Protein AF-A0A4Q3BPC4-F1 (afdb_monomer_lite)

Radius of gyration: 45.58 Å; chains: 1; bounding box: 87×57×110 Å

Structure (mmCIF, N/CA/C/O backbone):
data_AF-A0A4Q3BPC4-F1
#
_entry.id   AF-A0A4Q3BPC4-F1
#
loop_
_atom_site.group_PDB
_atom_site.id
_atom_site.type_symbol
_atom_site.label_atom_id
_atom_site.label_alt_id
_atom_site.label_comp_id
_atom_site.label_asym_id
_atom_site.label_entity_id
_atom_site.label_seq_id
_atom_site.pdbx_PDB_ins_code
_atom_site.Cartn_x
_atom_site.Cartn_y
_atom_site.Cartn_z
_atom_site.occupancy
_atom_site.B_iso_or_equiv
_atom_site.auth_seq_id
_atom_site.auth_comp_id
_atom_site.auth_asym_id
_atom_site.auth_atom_id
_atom_site.pdbx_PDB_model_num
ATOM 1 N N . MET A 1 1 ? -54.548 32.640 5.661 1.00 49.16 1 MET A N 1
ATOM 2 C CA . MET A 1 1 ? -53.709 31.844 6.590 1.00 49.16 1 MET A CA 1
ATOM 3 C C . MET A 1 1 ? -53.248 32.646 7.810 1.00 49.16 1 MET A C 1
ATOM 5 O O . MET A 1 1 ? -53.381 32.131 8.907 1.00 49.16 1 MET A O 1
ATOM 9 N N . ALA A 1 2 ? -52.762 33.892 7.680 1.00 56.22 2 ALA A N 1
ATOM 10 C CA . ALA A 1 2 ? -52.390 34.712 8.850 1.00 56.22 2 ALA A CA 1
ATOM 11 C C . ALA A 1 2 ? -53.592 35.131 9.731 1.00 56.22 2 ALA A C 1
ATOM 13 O O . ALA A 1 2 ? -53.455 35.233 10.949 1.00 56.22 2 ALA A O 1
ATOM 14 N N . ASP A 1 3 ? -54.771 35.313 9.130 1.00 56.91 3 ASP A N 1
ATOM 15 C CA . ASP A 1 3 ? -55.977 35.745 9.854 1.00 56.91 3 ASP A CA 1
ATOM 16 C C . ASP A 1 3 ? -56.641 34.622 10.673 1.00 56.91 3 ASP A C 1
ATOM 18 O O . ASP A 1 3 ? -57.253 34.886 11.705 1.00 56.91 3 ASP A O 1
ATOM 22 N N . GLU A 1 4 ? -56.457 33.355 10.285 1.00 56.75 4 GLU A N 1
ATOM 23 C CA . GLU A 1 4 ? -57.032 32.201 10.997 1.00 56.75 4 GLU A CA 1
ATOM 24 C C . GLU A 1 4 ? -56.310 31.929 12.328 1.00 56.75 4 GLU A C 1
ATOM 26 O O . GLU A 1 4 ? -56.958 31.672 13.344 1.00 56.75 4 GLU A O 1
ATOM 31 N N . ILE A 1 5 ? -54.977 32.086 12.361 1.00 59.38 5 ILE A N 1
ATOM 32 C CA . ILE A 1 5 ? -54.166 31.924 13.582 1.00 59.38 5 ILE A CA 1
ATOM 33 C C . ILE A 1 5 ? -54.453 33.046 14.587 1.00 59.38 5 ILE A C 1
ATOM 35 O O . ILE A 1 5 ? -54.451 32.812 15.794 1.00 59.38 5 ILE A O 1
ATOM 39 N N . ARG A 1 6 ? -54.761 34.258 14.108 1.00 58.50 6 ARG A N 1
ATOM 40 C CA . ARG A 1 6 ? -55.069 35.407 14.969 1.00 58.50 6 ARG A CA 1
ATOM 41 C C . ARG A 1 6 ? -56.361 35.203 15.770 1.00 58.50 6 ARG A C 1
ATOM 43 O O . ARG A 1 6 ? -56.388 35.563 16.942 1.00 58.50 6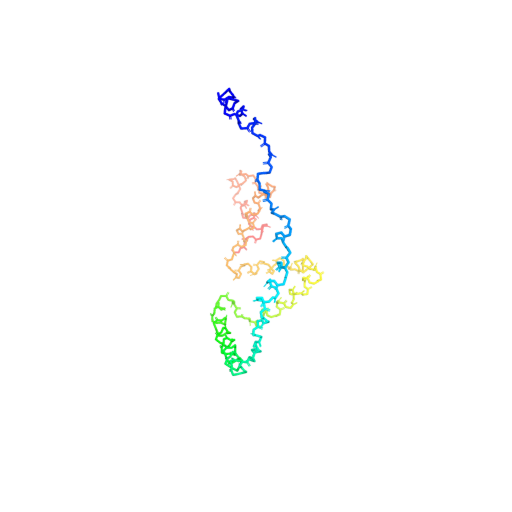 ARG A O 1
ATOM 50 N N . SER A 1 7 ? -57.374 34.553 15.183 1.00 62.69 7 SER A N 1
ATOM 51 C CA . SER A 1 7 ? -58.639 34.251 15.877 1.00 62.69 7 SER A CA 1
ATOM 52 C C . SER A 1 7 ? -58.506 33.138 16.929 1.00 62.69 7 SER A C 1
ATOM 54 O O . SER A 1 7 ? -59.079 33.244 18.011 1.00 62.69 7 SER A O 1
ATOM 56 N N . LEU A 1 8 ? -57.685 32.108 16.667 1.00 60.97 8 LEU A N 1
ATOM 57 C CA . LEU A 1 8 ? -57.376 31.064 17.657 1.00 60.97 8 LEU A CA 1
ATOM 58 C C . LEU A 1 8 ? -56.507 31.616 18.802 1.00 60.97 8 LEU A C 1
ATOM 60 O O . LEU A 1 8 ? -56.578 31.159 19.940 1.00 60.97 8 LEU A O 1
ATOM 64 N N . SER A 1 9 ? -55.674 32.608 18.480 1.00 65.31 9 SER A N 1
ATOM 65 C CA . SER A 1 9 ? -54.717 33.220 19.393 1.00 65.31 9 SER A CA 1
ATOM 66 C C . SER A 1 9 ? -55.348 34.215 20.358 1.00 65.31 9 SER A C 1
ATOM 68 O O . SER A 1 9 ? -54.730 34.465 21.382 1.00 65.31 9 SER A O 1
ATOM 70 N N . GLU A 1 10 ? -56.517 34.797 20.091 1.00 69.88 10 GLU A N 1
ATOM 71 C CA . GLU A 1 10 ? -57.086 35.815 20.988 1.00 69.88 10 GLU A CA 1
ATOM 72 C C . GLU A 1 10 ? -57.587 35.199 22.304 1.00 69.88 10 GLU A C 1
ATOM 74 O O . GLU A 1 10 ? -57.298 35.716 23.380 1.00 69.88 10 GLU A O 1
ATOM 79 N N . THR A 1 11 ? -58.237 34.031 22.245 1.00 68.62 11 THR A N 1
ATOM 80 C CA . THR A 1 11 ? -58.682 33.282 23.436 1.00 68.62 11 THR A CA 1
ATOM 81 C C . THR A 1 11 ? -57.518 32.657 24.204 1.00 68.62 11 THR A C 1
ATOM 83 O O . THR A 1 11 ? -57.487 32.724 25.432 1.00 68.62 11 THR A O 1
ATOM 86 N N . VAL A 1 12 ? -56.520 32.102 23.510 1.00 70.50 12 VAL A N 1
ATOM 87 C CA . VAL A 1 12 ? -55.303 31.554 24.141 1.00 70.50 12 VAL A CA 1
ATOM 88 C C . VAL A 1 12 ? -54.427 32.668 24.727 1.00 70.50 12 VAL A C 1
ATOM 90 O O . VAL A 1 12 ? -53.913 32.527 25.837 1.00 70.50 12 VAL A O 1
ATOM 93 N N . ALA A 1 13 ? -54.296 33.806 24.039 1.00 69.12 13 ALA A N 1
ATOM 94 C CA . ALA A 1 13 ? -53.591 34.975 24.564 1.00 69.12 13 ALA A CA 1
ATOM 95 C C . ALA A 1 13 ? -54.327 35.600 25.758 1.00 69.12 13 ALA A C 1
ATOM 97 O O . ALA A 1 13 ? -53.663 36.058 26.685 1.00 69.12 13 ALA A O 1
ATOM 98 N N . ALA A 1 14 ? -55.667 35.567 25.781 1.00 70.50 14 ALA A N 1
ATOM 99 C CA . ALA A 1 14 ? -56.466 36.041 26.913 1.00 70.50 14 ALA A CA 1
ATOM 100 C C . ALA A 1 14 ? -56.273 35.201 28.191 1.00 70.50 14 ALA A C 1
ATOM 102 O O . ALA A 1 14 ? -56.354 35.747 29.290 1.00 70.50 14 ALA A O 1
ATOM 103 N N . ILE A 1 15 ? -55.988 33.896 28.075 1.00 73.94 15 ILE A N 1
ATOM 104 C CA . ILE A 1 15 ? -55.654 33.032 29.226 1.00 73.94 15 ILE A CA 1
ATOM 105 C C . ILE A 1 15 ? -54.281 33.409 29.817 1.00 73.94 15 ILE A C 1
ATOM 107 O O . ILE A 1 15 ? -54.091 33.353 31.035 1.00 73.94 15 ILE A O 1
ATOM 111 N N . GLY A 1 16 ? -53.343 33.848 28.967 1.00 73.31 16 GLY A N 1
ATOM 112 C CA . GLY A 1 16 ? -51.990 34.257 29.350 1.00 73.31 16 GLY A CA 1
ATOM 113 C C . GLY A 1 16 ? -51.095 33.095 29.807 1.00 73.31 16 GLY A C 1
ATOM 114 O O . GLY A 1 16 ? -51.548 31.982 30.059 1.00 73.31 16 GLY A O 1
ATOM 115 N N . ASN A 1 17 ? -49.787 33.341 29.948 1.00 73.44 17 ASN A N 1
ATOM 116 C CA . ASN A 1 17 ? -48.835 32.346 30.468 1.00 73.44 17 ASN A CA 1
ATOM 117 C C . ASN A 1 17 ? -48.834 32.333 32.007 1.00 73.44 17 ASN A C 1
ATOM 119 O O . ASN A 1 17 ? -47.837 32.656 32.657 1.00 73.44 17 ASN A O 1
ATOM 123 N N . LYS A 1 18 ? -49.995 32.052 32.605 1.00 74.62 18 LYS A N 1
ATOM 124 C CA . LYS A 1 18 ? -50.141 31.979 34.059 1.00 74.62 18 LYS A CA 1
ATOM 125 C C . LYS A 1 18 ? -49.850 30.556 34.517 1.00 74.62 18 LYS A C 1
ATOM 127 O O . LYS A 1 18 ? -50.516 29.618 34.089 1.00 74.62 18 LYS A O 1
ATOM 132 N N . ASN A 1 19 ? -48.879 30.394 35.413 1.00 80.50 19 ASN A N 1
ATOM 133 C CA . ASN A 1 19 ? -48.629 29.101 36.036 1.00 80.50 19 ASN A CA 1
ATOM 134 C C . ASN A 1 19 ? -49.859 28.693 36.871 1.00 80.50 19 ASN A C 1
ATOM 136 O O . ASN A 1 19 ? -50.136 29.295 37.908 1.00 80.50 19 ASN A O 1
ATOM 140 N N . ILE A 1 20 ? -50.619 27.709 36.382 1.00 84.44 20 ILE A N 1
ATOM 141 C CA . ILE A 1 20 ? -51.806 27.155 37.055 1.00 84.44 20 ILE A CA 1
ATOM 142 C C . ILE A 1 20 ? -51.448 26.108 38.115 1.00 84.44 20 ILE A C 1
ATOM 144 O O . ILE A 1 20 ? -52.315 25.677 38.871 1.00 84.44 20 ILE A O 1
ATOM 148 N N . PHE A 1 21 ? -50.183 25.691 38.179 1.00 86.88 21 PHE A N 1
ATOM 149 C CA . PHE A 1 21 ? -49.716 24.736 39.169 1.00 86.88 21 PHE A CA 1
ATOM 150 C C . PHE A 1 21 ? -49.265 25.486 40.417 1.00 86.88 21 PHE A C 1
ATOM 152 O O . PHE A 1 21 ? -48.247 26.177 40.424 1.00 86.88 21 PHE A O 1
ATOM 159 N N . THR A 1 22 ? -50.029 25.331 41.494 1.00 85.94 22 THR A N 1
ATOM 160 C CA . THR A 1 22 ? -49.670 25.834 42.820 1.00 85.94 22 THR A CA 1
ATOM 161 C C . THR A 1 22 ? -49.468 24.656 43.752 1.00 85.94 22 THR A C 1
ATOM 163 O O . THR A 1 22 ? -50.357 23.813 43.880 1.00 85.94 22 THR A O 1
ATOM 166 N N . VAL A 1 23 ? -48.322 24.600 44.421 1.00 89.69 23 VAL A N 1
ATOM 167 C CA . VAL A 1 23 ? -48.090 23.623 45.486 1.00 89.69 23 VAL A CA 1
ATOM 168 C C . VAL A 1 23 ? -48.468 24.231 46.841 1.00 89.69 23 VAL A C 1
ATOM 170 O O . VAL A 1 23 ? -48.239 25.426 47.048 1.00 89.69 23 VAL A O 1
ATOM 173 N N . PRO A 1 24 ? -49.050 23.452 47.769 1.00 89.69 24 PRO A N 1
ATOM 174 C CA . PRO A 1 24 ? -49.269 23.900 49.140 1.00 89.69 24 PRO A CA 1
ATOM 175 C C . PRO A 1 24 ? -47.963 24.302 49.837 1.00 89.69 24 PRO A C 1
ATOM 177 O O . PRO A 1 24 ? -46.882 23.806 49.502 1.00 89.69 24 PRO A O 1
ATOM 180 N N . ALA A 1 25 ? -48.065 25.169 50.846 1.00 89.06 25 ALA A N 1
ATOM 181 C CA . ALA A 1 25 ? -46.936 25.464 51.724 1.00 89.06 25 ALA A CA 1
ATOM 182 C C . ALA A 1 25 ? -46.423 24.160 52.363 1.00 89.06 25 ALA A C 1
ATOM 184 O O . ALA A 1 25 ? -47.218 23.351 52.839 1.00 89.06 25 ALA A O 1
ATOM 185 N N . GLY A 1 26 ? -45.109 23.941 52.318 1.00 90.12 26 GLY A N 1
ATOM 186 C CA . GLY A 1 26 ? -44.477 22.732 52.847 1.00 90.12 26 GLY A CA 1
ATOM 187 C C . GLY A 1 26 ? -44.539 21.492 51.943 1.00 90.12 26 GLY A C 1
ATOM 188 O O . GLY A 1 26 ? -44.088 20.433 52.355 1.00 90.12 26 GLY A O 1
ATOM 189 N N . TYR A 1 27 ? -45.033 21.581 50.698 1.00 89.19 27 TYR A N 1
ATOM 190 C CA . TYR A 1 27 ? -45.139 20.416 49.792 1.00 89.19 27 TYR A CA 1
ATOM 191 C C . TYR A 1 27 ? -43.818 19.648 49.585 1.00 89.19 27 TYR A C 1
ATOM 193 O O . TYR A 1 27 ? -43.820 18.430 49.434 1.00 89.19 27 TYR A O 1
ATOM 201 N N . PHE A 1 28 ? -42.687 20.355 49.582 1.00 90.56 28 PHE A N 1
ATOM 202 C CA . PHE A 1 28 ? -41.358 19.757 49.428 1.00 90.56 28 PHE A CA 1
ATOM 203 C C . PHE A 1 28 ? -40.641 19.507 50.766 1.00 90.56 28 PHE A C 1
ATOM 205 O O . PHE A 1 28 ? -39.491 19.063 50.769 1.00 90.56 28 PHE A O 1
ATOM 212 N N . GLU A 1 29 ? -41.288 19.772 51.906 1.00 90.69 29 GLU A N 1
ATOM 213 C CA . GLU A 1 29 ? -40.718 19.464 53.218 1.00 90.69 29 GLU A CA 1
ATOM 214 C C . GLU A 1 29 ? -40.630 17.944 53.398 1.00 90.69 29 GLU A C 1
ATOM 216 O O . GLU A 1 29 ? -41.590 17.206 53.190 1.00 90.69 29 GLU A O 1
ATOM 221 N N . GLY A 1 30 ? -39.438 17.455 53.739 1.00 85.00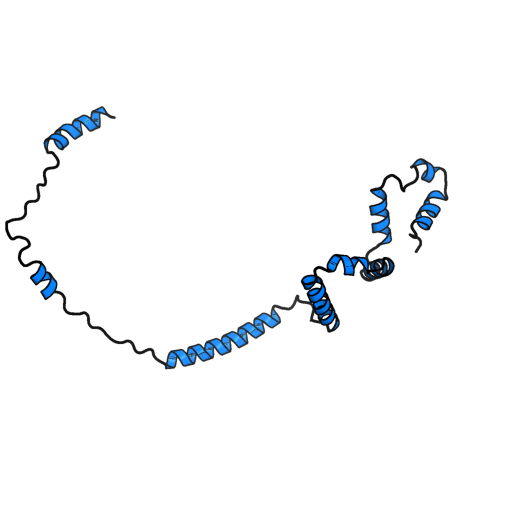 30 GLY A N 1
ATOM 222 C CA . GLY A 1 30 ? -39.182 16.025 53.923 1.00 85.00 30 GLY A CA 1
ATOM 223 C C . GLY A 1 30 ? -38.930 15.232 52.636 1.00 85.00 30 GLY A C 1
ATOM 224 O O . GLY A 1 30 ? -38.665 14.035 52.725 1.00 85.00 30 GLY A O 1
ATOM 225 N N . ILE A 1 31 ? -38.928 15.853 51.445 1.00 87.94 31 ILE A N 1
ATOM 226 C CA . ILE A 1 31 ? -38.641 15.120 50.196 1.00 87.94 31 ILE A CA 1
ATOM 227 C C . ILE A 1 31 ? -37.226 14.525 50.194 1.00 87.94 31 ILE A C 1
ATOM 229 O O . ILE A 1 31 ? -37.027 13.382 49.788 1.00 87.94 31 ILE A O 1
ATOM 233 N N . THR A 1 32 ? -36.252 15.259 50.735 1.00 83.19 32 THR A N 1
ATOM 234 C CA . THR A 1 32 ? -34.871 14.793 50.907 1.00 83.19 32 THR A CA 1
ATOM 235 C C . THR A 1 32 ? -34.803 13.577 51.830 1.00 83.19 32 THR A C 1
ATOM 237 O O . THR A 1 32 ? -34.081 12.625 51.539 1.00 83.19 32 THR A O 1
ATOM 240 N N . ASP A 1 33 ? -35.597 13.560 52.902 1.00 83.62 33 ASP A N 1
ATOM 241 C CA . ASP A 1 33 ? -35.649 12.443 53.851 1.00 83.62 33 ASP A CA 1
ATOM 242 C C . ASP A 1 33 ? -36.302 11.205 53.232 1.00 83.62 33 ASP A C 1
ATOM 244 O O . ASP A 1 33 ? -35.887 10.082 53.509 1.00 83.62 33 ASP A O 1
ATOM 248 N N . ILE A 1 34 ? -37.307 11.391 52.372 1.00 82.88 34 ILE A N 1
ATOM 249 C CA . ILE A 1 34 ? -37.955 10.298 51.637 1.00 82.88 34 ILE A CA 1
ATOM 250 C C . ILE A 1 34 ? -36.966 9.675 50.646 1.00 82.88 34 ILE A C 1
ATOM 252 O O . ILE A 1 34 ? -36.791 8.457 50.636 1.00 82.88 34 ILE A O 1
ATOM 256 N N . ILE A 1 35 ? -36.273 10.507 49.862 1.00 82.44 35 ILE A N 1
ATOM 257 C CA . ILE A 1 35 ? -35.311 10.050 48.852 1.00 82.44 35 ILE A CA 1
ATOM 258 C C . ILE A 1 35 ? -34.132 9.331 49.519 1.00 82.44 35 ILE A C 1
ATOM 260 O O . ILE A 1 35 ? -33.760 8.238 49.100 1.00 82.44 35 ILE A O 1
ATOM 264 N N . THR A 1 36 ? -33.573 9.896 50.591 1.00 79.81 36 THR A N 1
ATOM 265 C CA . THR A 1 36 ? -32.417 9.308 51.290 1.00 79.81 36 THR A CA 1
ATOM 266 C C . THR A 1 36 ? -32.766 8.033 52.059 1.00 79.81 36 THR A C 1
ATOM 268 O O . THR A 1 36 ? -31.951 7.111 52.101 1.00 79.81 36 THR A O 1
ATOM 271 N N . LYS A 1 37 ? -33.985 7.910 52.607 1.00 78.00 37 LYS A N 1
ATOM 272 C CA . LYS A 1 37 ? -34.462 6.658 53.226 1.00 78.00 37 LYS A CA 1
ATOM 273 C C . LYS A 1 37 ? -34.695 5.535 52.213 1.00 78.00 37 LYS A C 1
ATOM 275 O O . LYS A 1 37 ? -34.638 4.369 52.594 1.00 78.00 37 LYS A O 1
ATOM 280 N N . GLN A 1 38 ? -34.949 5.859 50.945 1.00 70.06 38 GLN A N 1
ATOM 281 C CA . GLN A 1 38 ? -35.166 4.870 49.882 1.00 70.06 38 GLN A CA 1
ATOM 282 C C . GLN A 1 38 ? -33.888 4.413 49.170 1.00 70.06 38 GLN A C 1
ATOM 284 O O . GLN A 1 38 ? -33.927 3.425 48.437 1.00 70.06 38 GLN A O 1
ATOM 289 N N . THR A 1 39 ? -32.743 5.054 49.410 1.00 70.75 39 THR A N 1
ATOM 290 C CA . THR A 1 39 ? -31.464 4.648 48.815 1.00 70.75 39 THR A CA 1
ATOM 291 C C . THR A 1 39 ? -30.636 3.825 49.799 1.00 70.75 39 THR A C 1
ATOM 293 O O . THR A 1 39 ? -29.785 4.354 50.512 1.00 70.75 39 THR A O 1
ATOM 296 N N . ALA A 1 40 ? -30.846 2.506 49.823 1.00 73.69 40 ALA A N 1
ATOM 297 C CA . ALA A 1 40 ? -29.844 1.604 50.390 1.00 73.69 40 ALA A CA 1
ATOM 298 C C . ALA A 1 40 ? -28.588 1.621 49.493 1.00 73.69 40 ALA A C 1
ATOM 300 O O . ALA A 1 40 ? -28.732 1.635 48.265 1.00 73.69 40 ALA A O 1
ATOM 301 N N . PRO A 1 41 ? -27.360 1.608 50.049 1.00 73.00 41 PRO A N 1
ATOM 302 C CA . PRO A 1 41 ? -26.160 1.514 49.229 1.00 73.00 41 PRO A CA 1
ATOM 303 C C . PRO A 1 41 ? -26.223 0.230 48.396 1.00 73.00 41 PRO A C 1
ATOM 305 O O . PRO A 1 41 ? -26.431 -0.864 48.929 1.00 73.00 41 PRO A O 1
ATOM 308 N N . ALA A 1 42 ? -26.079 0.369 47.076 1.00 78.38 42 ALA A N 1
ATOM 309 C CA . ALA A 1 42 ? -26.097 -0.765 46.165 1.00 78.38 42 ALA A CA 1
ATOM 310 C C . ALA A 1 42 ? -25.026 -1.785 46.581 1.00 78.38 42 ALA A C 1
ATOM 312 O O . ALA A 1 42 ? -23.906 -1.419 46.940 1.00 78.38 42 ALA A O 1
ATOM 313 N N . LYS A 1 43 ? -25.371 -3.076 46.539 1.00 82.88 43 LYS A N 1
ATOM 314 C CA . LYS A 1 43 ? -24.457 -4.162 46.904 1.00 82.88 43 LYS A CA 1
ATOM 315 C C . LYS A 1 43 ? -23.263 -4.176 45.944 1.00 82.88 43 LYS A C 1
ATOM 317 O O . LYS A 1 43 ? -23.360 -4.700 44.838 1.00 82.88 43 LYS A O 1
ATOM 322 N N . VAL A 1 44 ? -22.132 -3.630 46.381 1.00 85.44 44 VAL A N 1
ATOM 323 C CA . VAL A 1 44 ? -20.869 -3.701 45.641 1.00 85.44 44 VAL A CA 1
ATOM 324 C C . VAL A 1 44 ? -20.287 -5.099 45.822 1.00 85.44 44 VAL A C 1
ATOM 326 O O . VAL A 1 44 ? -19.940 -5.503 46.930 1.00 85.44 44 VAL A O 1
ATOM 329 N N . VAL A 1 45 ? -20.194 -5.854 44.729 1.00 84.06 45 VAL A N 1
ATOM 330 C CA . VAL A 1 45 ? -19.471 -7.129 44.683 1.00 84.06 45 VAL A CA 1
ATOM 331 C C . VAL A 1 45 ? -18.167 -6.937 43.928 1.00 84.06 45 VAL A C 1
ATOM 333 O O . VAL A 1 45 ? -18.156 -6.444 42.802 1.00 84.06 45 VAL A O 1
ATOM 336 N N . SER A 1 46 ? -17.058 -7.338 44.545 1.00 84.56 46 SER A N 1
ATOM 337 C CA . SER A 1 46 ? -15.774 -7.400 43.859 1.00 84.56 46 SER A CA 1
ATOM 338 C C . SER A 1 46 ? -15.784 -8.561 42.864 1.00 84.56 46 SER A C 1
ATOM 340 O O . SER A 1 46 ? -16.101 -9.704 43.198 1.00 84.56 46 SER A O 1
ATOM 342 N N . MET A 1 47 ? -15.437 -8.270 41.614 1.00 80.31 47 MET A N 1
ATOM 343 C CA . MET A 1 47 ? -15.216 -9.297 40.603 1.00 80.31 47 MET A CA 1
ATOM 344 C C . MET A 1 47 ? -13.728 -9.637 40.575 1.00 80.31 47 MET A C 1
ATOM 346 O O . MET A 1 47 ? -12.914 -8.855 40.090 1.00 80.31 47 MET A O 1
ATOM 350 N N . ASN A 1 48 ? -13.360 -10.818 41.074 1.00 81.06 48 ASN A N 1
ATOM 351 C CA . ASN A 1 48 ? -12.011 -11.342 40.879 1.00 81.06 48 ASN A CA 1
ATOM 352 C C . ASN A 1 48 ? -11.925 -12.008 39.494 1.00 81.06 48 ASN A C 1
ATOM 354 O O . ASN A 1 48 ? -12.673 -12.959 39.236 1.00 81.06 48 ASN A O 1
ATOM 358 N N . PRO A 1 49 ? -11.021 -11.572 38.596 1.00 75.19 49 PRO A N 1
ATOM 359 C CA . PRO A 1 49 ? -10.886 -12.193 37.287 1.00 75.19 49 PRO A CA 1
ATOM 360 C C . PRO A 1 49 ? -10.390 -13.636 37.433 1.00 75.19 49 PRO A C 1
ATOM 362 O O . PRO A 1 49 ? -9.440 -13.932 38.166 1.00 75.19 49 PRO A O 1
ATOM 365 N N . ARG A 1 50 ? -11.030 -14.560 36.711 1.00 77.25 50 ARG A N 1
ATOM 366 C CA . ARG A 1 50 ? -10.637 -15.973 36.699 1.00 77.25 50 ARG A CA 1
ATOM 367 C C . ARG A 1 50 ? -9.319 -16.124 35.939 1.00 77.25 50 ARG A C 1
ATOM 369 O O . ARG A 1 50 ? -9.300 -16.150 34.711 1.00 77.25 50 ARG A O 1
ATOM 376 N N . ARG A 1 51 ? -8.211 -16.275 36.675 1.00 77.00 51 ARG A N 1
ATOM 377 C CA . ARG A 1 51 ? -6.850 -16.457 36.124 1.00 77.00 51 ARG A CA 1
ATOM 378 C C . ARG A 1 51 ? -6.723 -17.631 35.138 1.00 77.00 51 ARG A C 1
ATOM 380 O O . ARG A 1 51 ? -5.794 -17.649 34.339 1.00 77.00 51 ARG A O 1
ATOM 387 N N . SER A 1 52 ? -7.642 -18.597 35.165 1.00 70.25 52 SER A N 1
ATOM 388 C CA . SER A 1 52 ? -7.676 -19.721 34.221 1.00 70.25 52 SER A CA 1
ATOM 389 C C . SER A 1 52 ? -8.021 -19.309 32.785 1.00 70.25 52 SER A C 1
ATOM 391 O O . SER A 1 52 ? -7.497 -19.915 31.856 1.00 70.25 52 SER A O 1
ATOM 393 N N . ILE A 1 53 ? -8.820 -18.254 32.585 1.00 76.12 53 ILE A N 1
ATOM 394 C CA . ILE A 1 53 ? -9.191 -17.760 31.246 1.00 76.12 53 ILE A CA 1
ATOM 395 C C . ILE A 1 53 ? -7.969 -17.152 30.542 1.00 76.12 53 ILE A C 1
ATOM 397 O O . ILE A 1 53 ? -7.769 -17.353 29.348 1.00 76.12 53 ILE A O 1
ATOM 401 N N . VAL A 1 54 ? -7.091 -16.489 31.302 1.00 81.81 54 VAL A N 1
ATOM 402 C CA . VAL A 1 54 ? -5.856 -15.882 30.775 1.00 81.81 54 VAL A CA 1
ATOM 403 C C . VAL A 1 54 ? -4.895 -16.942 30.228 1.00 81.81 54 VAL A C 1
ATOM 405 O O . VAL A 1 54 ? -4.233 -16.714 29.222 1.00 81.81 54 VAL A O 1
ATOM 408 N N . ARG A 1 55 ? -4.847 -18.131 30.844 1.00 87.19 55 ARG A N 1
ATOM 409 C CA . ARG A 1 55 ? -3.990 -19.233 30.374 1.00 87.19 55 ARG A CA 1
ATOM 410 C C . ARG A 1 55 ? -4.446 -19.772 29.017 1.00 87.19 55 ARG A C 1
ATOM 412 O O . ARG A 1 55 ? -3.610 -20.048 28.164 1.00 87.19 55 ARG A O 1
ATOM 419 N N . TYR A 1 56 ? -5.758 -19.877 28.808 1.00 89.50 56 TYR A N 1
ATOM 420 C CA . TYR A 1 56 ? -6.320 -20.270 27.515 1.00 89.50 56 TYR A CA 1
ATOM 421 C C . TYR A 1 56 ? -6.101 -19.187 26.452 1.00 89.50 56 TYR A C 1
ATOM 423 O O . TYR A 1 56 ? -5.694 -19.498 25.337 1.00 89.50 56 TYR A O 1
ATOM 431 N N . ALA A 1 57 ? -6.277 -17.913 26.820 1.00 87.69 57 ALA A N 1
ATOM 432 C CA . ALA A 1 57 ? -5.997 -16.790 25.930 1.00 87.69 57 ALA A CA 1
ATOM 433 C C . ALA A 1 57 ? -4.530 -16.780 25.466 1.00 87.69 57 ALA A C 1
ATOM 435 O O . ALA A 1 57 ? -4.271 -16.633 24.27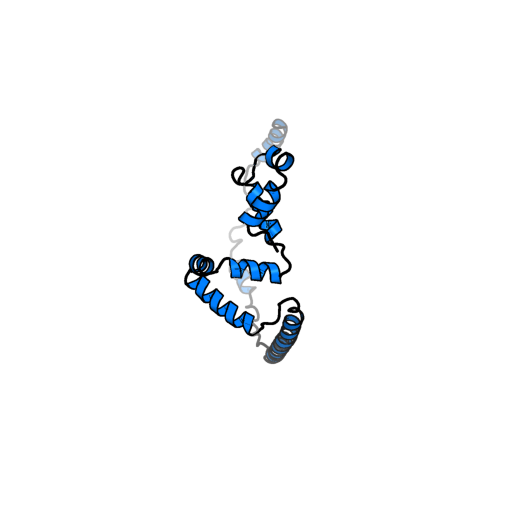6 1.00 87.69 57 ALA A O 1
ATOM 436 N N . ALA A 1 58 ? -3.574 -17.022 26.370 1.00 90.00 58 ALA A N 1
ATOM 437 C CA . ALA A 1 58 ? -2.158 -17.119 26.015 1.00 90.00 58 ALA A CA 1
ATOM 438 C C . ALA A 1 58 ? -1.883 -18.254 25.011 1.00 90.00 58 ALA A C 1
ATOM 440 O O . ALA A 1 58 ? -1.178 -18.042 24.027 1.00 90.00 58 ALA A O 1
ATOM 441 N N . ALA A 1 59 ? -2.480 -19.436 25.207 1.00 90.88 59 ALA A N 1
ATOM 442 C CA . ALA A 1 59 ? -2.342 -20.552 24.269 1.00 90.88 59 ALA A CA 1
ATOM 443 C C . ALA A 1 59 ? -2.951 -20.239 22.889 1.00 90.88 59 ALA A C 1
ATOM 445 O O . ALA A 1 59 ? -2.331 -20.522 21.865 1.00 90.88 59 ALA A O 1
ATOM 446 N N . ALA A 1 60 ? -4.131 -19.612 22.854 1.00 93.94 60 ALA A N 1
ATOM 447 C CA . ALA A 1 60 ? -4.788 -19.204 21.614 1.00 93.94 60 ALA A CA 1
ATOM 448 C C . ALA A 1 60 ? -3.976 -18.154 2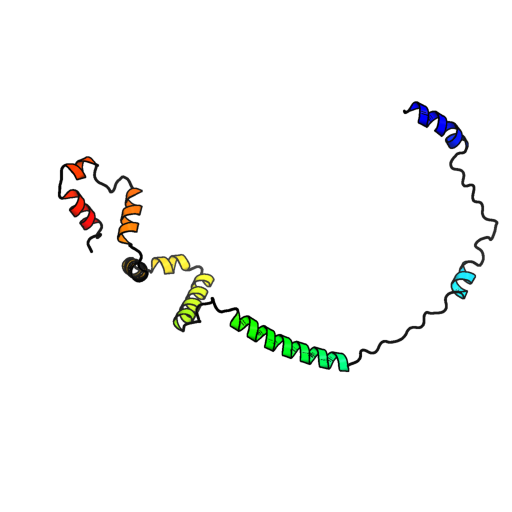0.841 1.00 93.94 60 ALA A C 1
ATOM 450 O O . ALA A 1 60 ? -3.906 -18.225 19.618 1.00 93.94 60 ALA A O 1
ATOM 451 N N . VAL A 1 61 ? -3.316 -17.221 21.536 1.00 95.62 61 VAL A N 1
ATOM 452 C CA . VAL A 1 61 ? -2.417 -16.239 20.909 1.00 95.62 61 VAL A CA 1
ATOM 453 C C . VAL A 1 61 ? -1.211 -16.930 20.280 1.00 95.62 61 VAL A C 1
ATOM 455 O O . VAL A 1 61 ? -0.894 -16.653 19.130 1.00 95.62 61 VAL A O 1
ATOM 458 N N . VAL A 1 62 ? -0.572 -17.867 20.986 1.00 95.69 62 VAL A N 1
ATOM 459 C CA . VAL A 1 62 ? 0.574 -18.616 20.442 1.00 95.69 62 VAL A CA 1
ATOM 460 C C . VAL A 1 62 ? 0.161 -19.432 19.214 1.00 95.69 62 VAL A C 1
ATOM 462 O O . VAL A 1 62 ? 0.817 -19.354 18.178 1.00 95.69 62 VAL A O 1
ATOM 465 N N . ALA A 1 63 ? -0.957 -20.157 19.289 1.00 95.56 63 ALA A N 1
ATOM 466 C CA . ALA A 1 63 ? -1.485 -20.916 18.156 1.00 95.56 63 ALA A CA 1
ATOM 467 C C . ALA A 1 63 ? -1.891 -20.007 16.983 1.00 95.56 63 ALA A C 1
ATOM 469 O O . ALA A 1 63 ? -1.606 -20.326 15.831 1.00 95.56 63 ALA A O 1
ATOM 470 N N . GLY A 1 64 ? -2.503 -18.856 17.274 1.00 95.06 64 GLY A N 1
ATOM 471 C CA . GLY A 1 64 ? -2.869 -17.846 16.288 1.00 95.06 64 GLY A CA 1
ATOM 472 C C . GLY A 1 64 ? -1.651 -17.263 15.580 1.00 95.06 64 GLY A C 1
ATOM 473 O O . GLY A 1 64 ? -1.658 -17.175 14.359 1.00 95.06 64 GLY A O 1
ATOM 474 N N . ILE A 1 65 ? -0.577 -16.946 16.310 1.00 95.88 65 ILE A N 1
ATOM 475 C CA . ILE A 1 65 ? 0.683 -16.479 15.717 1.00 95.88 65 ILE A CA 1
ATOM 476 C C . ILE A 1 65 ? 1.259 -17.555 14.796 1.00 95.88 65 ILE A C 1
ATOM 478 O O . ILE A 1 65 ? 1.595 -17.243 13.659 1.00 95.88 65 ILE A O 1
ATOM 482 N N . ILE A 1 66 ? 1.325 -18.816 15.230 1.00 96.12 66 ILE A N 1
ATOM 483 C CA . ILE A 1 66 ? 1.870 -19.913 14.412 1.00 96.12 66 ILE A CA 1
ATOM 484 C C . ILE A 1 66 ? 1.045 -20.112 13.132 1.00 96.12 66 ILE A C 1
ATOM 486 O O . ILE A 1 66 ? 1.604 -20.143 12.035 1.00 96.12 66 ILE A O 1
ATOM 490 N N . ALA A 1 67 ? -0.281 -20.198 13.254 1.00 93.62 67 ALA A N 1
ATOM 491 C CA . ALA A 1 67 ? -1.175 -20.391 12.116 1.00 93.62 67 ALA A CA 1
ATOM 492 C C . ALA A 1 67 ? -1.137 -19.201 11.142 1.00 93.62 67 ALA A C 1
ATOM 494 O O . ALA A 1 67 ? -1.026 -19.396 9.932 1.00 93.62 67 ALA A O 1
ATOM 495 N N . MET A 1 68 ? -1.163 -17.969 11.660 1.00 89.56 68 MET A N 1
ATOM 496 C CA . MET A 1 68 ? -1.101 -16.755 10.842 1.00 89.56 68 MET A CA 1
ATOM 497 C C . MET A 1 68 ? 0.256 -16.616 10.141 1.00 89.56 68 MET A C 1
ATOM 499 O O . MET A 1 68 ? 0.303 -16.224 8.978 1.00 89.56 68 MET A O 1
ATOM 503 N N . SER A 1 69 ? 1.354 -16.988 10.812 1.00 88.88 69 SER A N 1
ATOM 504 C CA . SER A 1 69 ? 2.706 -16.978 10.233 1.00 88.88 69 SER A CA 1
ATOM 505 C C . SER A 1 69 ? 2.812 -17.936 9.049 1.00 88.88 69 SER A C 1
ATOM 507 O O . SER A 1 69 ? 3.336 -17.558 8.005 1.00 88.88 69 SER A O 1
ATOM 509 N N . ALA A 1 70 ? 2.274 -19.152 9.182 1.00 89.00 70 ALA A N 1
ATOM 510 C CA . ALA A 1 70 ? 2.251 -20.122 8.091 1.00 89.00 70 ALA A CA 1
ATOM 511 C C . ALA A 1 70 ? 1.453 -19.587 6.890 1.00 89.00 70 ALA A C 1
ATOM 513 O O . ALA A 1 70 ? 1.961 -19.579 5.772 1.00 89.00 70 ALA A O 1
ATOM 514 N N . ILE A 1 71 ? 0.245 -19.061 7.122 1.00 86.25 71 ILE A N 1
ATOM 515 C CA . ILE A 1 71 ? -0.605 -18.494 6.062 1.00 86.25 71 ILE A CA 1
ATOM 516 C C . ILE A 1 71 ? 0.081 -17.305 5.368 1.00 86.25 71 ILE A C 1
ATOM 518 O O . ILE A 1 71 ? 0.044 -17.207 4.145 1.00 86.25 71 ILE A O 1
ATOM 522 N N . PHE A 1 72 ? 0.752 -16.425 6.117 1.00 86.38 72 PHE A N 1
ATOM 523 C CA . PHE A 1 72 ? 1.480 -15.283 5.554 1.00 86.38 72 PHE A CA 1
ATOM 524 C C . PHE A 1 72 ? 2.673 -15.704 4.679 1.00 86.38 72 PHE A C 1
ATOM 526 O O . PHE A 1 72 ? 2.952 -15.048 3.678 1.00 86.38 72 PHE A O 1
ATOM 533 N N . ILE A 1 73 ? 3.354 -16.804 5.022 1.00 83.12 73 ILE A N 1
ATOM 534 C CA . ILE A 1 73 ? 4.451 -17.368 4.218 1.00 83.12 73 ILE A CA 1
ATOM 535 C C . ILE A 1 73 ? 3.914 -17.980 2.918 1.00 83.12 73 ILE A C 1
ATOM 537 O O . ILE A 1 73 ? 4.467 -17.714 1.856 1.00 83.12 73 ILE A O 1
ATOM 541 N N . PHE A 1 74 ? 2.816 -18.739 2.968 1.00 79.56 74 PHE A N 1
ATOM 542 C CA . PHE A 1 74 ? 2.229 -19.347 1.767 1.00 79.56 74 PHE A CA 1
ATOM 543 C C . PHE A 1 74 ? 1.558 -18.322 0.834 1.00 79.56 74 PHE A C 1
ATOM 545 O O . PHE A 1 74 ? 1.612 -18.474 -0.386 1.00 79.56 74 PHE A O 1
ATOM 552 N N . ASN A 1 75 ? 1.003 -17.234 1.379 1.00 70.19 75 ASN A N 1
ATOM 553 C CA . ASN A 1 75 ? 0.437 -16.133 0.589 1.00 70.19 75 ASN A CA 1
ATOM 554 C C . ASN A 1 75 ? 1.502 -15.187 -0.006 1.00 70.19 75 ASN A C 1
ATOM 556 O O . ASN A 1 75 ? 1.161 -14.299 -0.782 1.00 70.19 75 ASN A O 1
ATOM 560 N N . LYS A 1 76 ? 2.790 -15.373 0.314 1.00 63.56 76 LYS A N 1
ATOM 561 C CA . LYS A 1 76 ? 3.932 -14.651 -0.277 1.00 63.56 76 LYS A CA 1
ATOM 562 C C . LYS A 1 76 ? 4.488 -15.351 -1.533 1.00 63.56 76 LYS A C 1
ATOM 564 O O . LYS A 1 76 ? 5.695 -15.375 -1.739 1.00 63.56 76 LYS A O 1
ATOM 569 N N . THR A 1 77 ? 3.629 -15.925 -2.376 1.00 56.84 77 THR A N 1
ATOM 570 C CA . THR A 1 77 ? 4.076 -16.686 -3.565 1.00 56.84 77 THR A CA 1
ATOM 571 C C . THR A 1 77 ? 4.345 -15.819 -4.812 1.00 56.84 77 THR A C 1
ATOM 573 O O . THR A 1 77 ? 4.968 -16.307 -5.743 1.00 56.84 77 THR A O 1
ATOM 576 N N . ASP A 1 78 ? 4.054 -14.511 -4.792 1.00 58.41 78 ASP A N 1
ATOM 577 C CA . ASP A 1 78 ? 4.453 -13.574 -5.870 1.00 58.41 78 ASP A CA 1
ATOM 578 C C . ASP A 1 78 ? 5.544 -12.576 -5.440 1.00 58.41 78 ASP A C 1
ATOM 580 O O . ASP A 1 78 ? 5.655 -11.471 -5.969 1.00 58.41 78 ASP A O 1
ATOM 584 N N . GLN A 1 79 ? 6.356 -12.932 -4.443 1.00 60.22 79 GLN A N 1
ATOM 585 C CA . GLN A 1 79 ? 7.611 -12.228 -4.183 1.00 60.22 79 GLN A CA 1
ATOM 586 C C . GLN A 1 79 ? 8.742 -13.098 -4.730 1.00 60.22 79 GLN A C 1
ATOM 588 O O . GLN A 1 79 ? 8.886 -14.232 -4.260 1.00 60.22 79 GLN A O 1
ATOM 593 N N . PRO A 1 80 ? 9.529 -12.623 -5.717 1.00 55.72 80 PRO A N 1
ATOM 594 C CA . PRO A 1 80 ? 10.677 -13.377 -6.190 1.00 55.72 80 PRO A CA 1
ATOM 595 C C . PRO A 1 80 ? 11.555 -13.687 -4.979 1.00 55.72 80 PRO A C 1
ATOM 597 O O . PRO A 1 80 ? 11.862 -12.800 -4.179 1.00 55.72 80 PRO A O 1
ATOM 600 N N . ALA A 1 81 ? 11.889 -14.967 -4.802 1.00 55.38 81 ALA A N 1
ATOM 601 C CA . ALA A 1 81 ? 12.749 -15.407 -3.718 1.00 55.38 81 ALA A CA 1
ATOM 602 C C . ALA A 1 81 ? 13.993 -14.508 -3.660 1.00 55.38 81 ALA A C 1
ATOM 604 O O . ALA A 1 81 ? 14.573 -14.164 -4.692 1.00 55.38 81 ALA A O 1
ATOM 605 N N . LEU A 1 82 ? 14.363 -14.101 -2.447 1.00 52.06 82 LEU A N 1
ATOM 606 C CA . LEU A 1 82 ? 15.527 -13.271 -2.162 1.00 52.06 82 LEU A CA 1
ATOM 607 C C . LEU A 1 82 ? 16.789 -14.041 -2.599 1.00 52.06 82 LEU A C 1
ATOM 609 O O . LEU A 1 82 ? 17.361 -14.805 -1.823 1.00 52.06 82 LEU A O 1
ATOM 613 N N . SER A 1 83 ? 17.178 -13.915 -3.868 1.00 60.00 83 SER A N 1
ATOM 614 C CA . SER A 1 83 ? 18.462 -14.406 -4.355 1.00 60.00 83 SER A CA 1
ATOM 615 C C . SER A 1 83 ? 19.569 -13.611 -3.663 1.00 60.00 83 SER A C 1
ATOM 617 O O . SER A 1 83 ? 19.380 -12.457 -3.278 1.00 60.00 83 SER A O 1
ATOM 619 N N . THR A 1 84 ? 20.741 -14.213 -3.477 1.00 57.34 84 THR A N 1
ATOM 620 C CA . THR A 1 84 ? 21.902 -13.522 -2.892 1.00 57.34 84 THR A CA 1
ATOM 621 C C . THR A 1 84 ? 22.260 -12.242 -3.666 1.00 57.34 84 THR A C 1
ATOM 623 O O . THR A 1 84 ? 22.689 -11.267 -3.057 1.00 57.34 84 THR A O 1
ATOM 626 N N . GLU A 1 85 ? 21.988 -12.202 -4.975 1.00 58.69 85 GLU A N 1
ATOM 627 C CA . GLU A 1 85 ? 22.105 -11.000 -5.815 1.00 58.69 85 GLU A CA 1
ATOM 628 C C . GLU A 1 85 ? 21.115 -9.895 -5.416 1.00 58.69 85 GLU A C 1
ATOM 630 O O . GLU A 1 85 ? 21.495 -8.729 -5.321 1.00 58.69 85 GLU A O 1
ATOM 635 N N . ASN A 1 86 ? 19.869 -10.256 -5.088 1.00 62.50 86 ASN A N 1
ATOM 636 C CA . ASN A 1 86 ? 18.857 -9.299 -4.645 1.00 62.50 86 ASN A CA 1
ATOM 637 C C . ASN A 1 86 ? 19.216 -8.668 -3.288 1.00 62.50 86 ASN A C 1
ATOM 639 O O . ASN A 1 86 ? 18.850 -7.525 -3.045 1.00 62.50 86 ASN A O 1
ATOM 643 N N . ILE A 1 87 ? 19.961 -9.359 -2.414 1.00 65.38 87 ILE A N 1
ATOM 644 C CA . ILE A 1 87 ? 20.419 -8.799 -1.126 1.00 65.38 87 ILE A CA 1
ATOM 645 C C . ILE A 1 87 ? 21.463 -7.699 -1.345 1.00 65.38 87 ILE A C 1
ATOM 647 O O . ILE A 1 87 ? 21.347 -6.624 -0.759 1.00 65.38 87 ILE A O 1
ATOM 651 N N . ALA A 1 88 ? 22.448 -7.950 -2.212 1.00 71.31 88 ALA A N 1
ATOM 652 C CA . ALA A 1 88 ? 23.481 -6.968 -2.536 1.00 71.31 88 ALA A CA 1
ATOM 653 C C . ALA A 1 88 ? 22.884 -5.733 -3.231 1.00 71.31 88 ALA A C 1
ATOM 655 O O . ALA A 1 88 ? 23.220 -4.603 -2.879 1.00 71.31 8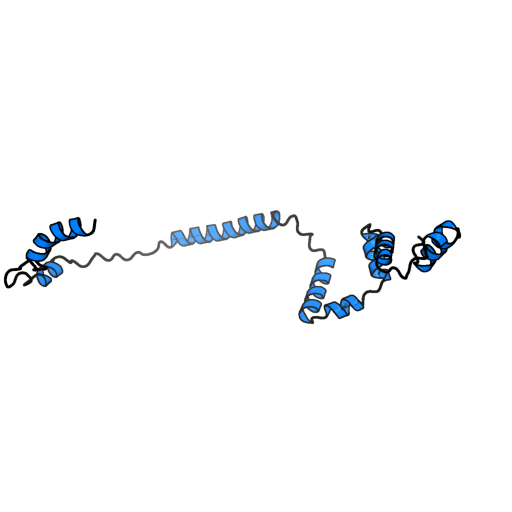8 ALA A O 1
ATOM 656 N N . ALA A 1 89 ? 21.930 -5.944 -4.146 1.00 74.69 89 ALA A N 1
ATOM 657 C CA . ALA A 1 89 ? 21.209 -4.863 -4.812 1.00 74.69 89 ALA A CA 1
ATOM 658 C C . ALA A 1 89 ? 20.397 -3.995 -3.826 1.00 74.69 89 ALA A C 1
ATOM 660 O O . ALA A 1 89 ? 20.365 -2.769 -3.960 1.00 74.69 89 ALA A O 1
ATOM 661 N N . ILE A 1 90 ? 19.781 -4.606 -2.805 1.00 79.69 90 ILE A N 1
ATOM 662 C CA . ILE A 1 90 ? 19.034 -3.894 -1.753 1.00 79.69 90 ILE A CA 1
ATOM 663 C C . ILE A 1 90 ? 19.968 -3.037 -0.887 1.00 79.69 90 ILE A C 1
ATOM 665 O O . ILE A 1 90 ? 19.636 -1.891 -0.587 1.00 79.69 90 ILE A O 1
ATOM 669 N N . GLU A 1 91 ? 21.148 -3.543 -0.524 1.00 77.38 91 GLU A N 1
ATOM 670 C CA . GLU A 1 91 ? 22.132 -2.777 0.252 1.00 77.38 91 GLU A CA 1
ATOM 671 C C . GLU A 1 91 ? 22.660 -1.565 -0.533 1.00 77.38 91 GLU A C 1
ATOM 673 O O . GLU A 1 91 ? 22.728 -0.453 0.003 1.00 77.38 91 GLU A O 1
ATOM 678 N N . SER A 1 92 ? 22.967 -1.738 -1.824 1.00 77.62 92 SER A N 1
ATOM 679 C CA . SER A 1 92 ? 23.326 -0.611 -2.692 1.00 77.62 92 SER A CA 1
ATOM 680 C C . SER A 1 92 ? 22.181 0.394 -2.829 1.00 77.62 92 SER A C 1
ATOM 682 O O . SER A 1 92 ? 22.409 1.598 -2.710 1.00 77.62 92 SER A O 1
ATOM 684 N N . ALA A 1 93 ? 20.939 -0.077 -2.987 1.00 81.81 93 ALA A N 1
ATOM 685 C CA . ALA A 1 93 ? 19.772 0.790 -3.120 1.00 81.81 93 ALA A CA 1
ATOM 686 C C . ALA A 1 93 ? 19.539 1.639 -1.860 1.00 81.81 93 ALA A C 1
ATOM 688 O O . ALA A 1 93 ? 19.272 2.837 -1.961 1.00 81.81 93 ALA A O 1
ATOM 689 N N . GLU A 1 94 ? 19.703 1.066 -0.664 1.00 85.81 94 GLU A N 1
ATOM 690 C CA . GLU A 1 94 ? 19.595 1.823 0.585 1.00 85.81 94 GLU A CA 1
ATOM 691 C C . GLU A 1 94 ? 20.627 2.951 0.686 1.00 85.81 94 GLU A C 1
ATOM 693 O O . GLU A 1 94 ? 20.300 4.048 1.147 1.00 85.81 94 GLU A O 1
ATOM 698 N N . ASN A 1 95 ? 21.870 2.702 0.271 1.00 85.56 95 ASN A N 1
ATOM 699 C CA . ASN A 1 95 ? 22.925 3.713 0.305 1.00 85.56 95 ASN A CA 1
ATOM 700 C C . ASN A 1 95 ? 22.657 4.848 -0.692 1.00 85.56 95 ASN A C 1
ATOM 702 O O . ASN A 1 95 ? 22.828 6.017 -0.338 1.00 85.56 95 ASN A O 1
ATOM 706 N N . ILE A 1 96 ? 22.154 4.528 -1.886 1.00 88.56 96 ILE A N 1
ATOM 707 C CA . ILE A 1 96 ? 21.772 5.514 -2.908 1.00 88.56 96 ILE A CA 1
ATOM 708 C C . ILE A 1 96 ? 20.646 6.423 -2.403 1.00 88.56 96 ILE A C 1
ATOM 710 O O . ILE A 1 96 ? 20.725 7.646 -2.532 1.00 88.56 96 ILE A O 1
ATOM 714 N N . ILE A 1 97 ? 19.628 5.842 -1.759 1.00 88.62 97 ILE A N 1
ATOM 715 C CA . ILE A 1 97 ? 18.500 6.589 -1.185 1.00 88.62 97 ILE A CA 1
ATOM 716 C C . ILE A 1 97 ? 18.971 7.493 -0.039 1.00 88.62 97 ILE A C 1
ATOM 718 O O . ILE A 1 97 ? 18.613 8.667 0.012 1.00 88.62 97 ILE A O 1
ATOM 722 N N . LYS A 1 98 ? 19.801 6.977 0.877 1.00 90.19 98 LYS A N 1
ATOM 723 C CA . LYS A 1 98 ? 20.301 7.751 2.029 1.00 90.19 98 LYS A CA 1
ATOM 724 C C . LYS A 1 98 ? 21.184 8.922 1.605 1.00 90.19 98 LYS A C 1
ATOM 726 O O . LYS A 1 98 ? 21.178 9.961 2.261 1.00 90.19 98 LYS A O 1
ATOM 731 N N . THR A 1 99 ? 21.951 8.752 0.533 1.00 88.94 99 THR A N 1
ATOM 732 C CA . THR A 1 99 ? 22.909 9.759 0.057 1.00 88.94 99 THR A CA 1
ATOM 733 C C . THR A 1 99 ? 22.357 10.651 -1.054 1.00 88.94 99 THR A C 1
ATOM 735 O O . THR A 1 99 ? 23.049 11.579 -1.465 1.00 88.94 99 THR A O 1
ATOM 738 N N . ASN A 1 100 ? 21.115 10.421 -1.509 1.00 89.25 100 ASN A N 1
ATOM 739 C CA . ASN A 1 100 ? 20.519 11.068 -2.685 1.00 89.25 100 ASN A CA 1
ATOM 740 C C . ASN A 1 100 ? 21.457 11.037 -3.908 1.00 89.25 100 ASN A C 1
ATOM 742 O O . ASN A 1 100 ? 21.536 11.997 -4.669 1.00 89.25 100 ASN A O 1
ATOM 746 N N . SER A 1 101 ? 22.202 9.943 -4.085 1.00 90.31 101 SER A N 1
ATOM 747 C CA . SER A 1 101 ? 23.236 9.820 -5.120 1.00 90.31 101 SER A CA 1
ATOM 748 C C . SER A 1 101 ? 22.744 9.136 -6.394 1.00 90.31 101 SER A C 1
ATOM 750 O O . SER A 1 101 ? 23.565 8.672 -7.183 1.00 90.31 101 SER A O 1
ATOM 752 N N . PHE A 1 102 ? 21.427 9.040 -6.593 1.00 91.44 102 PHE A N 1
ATOM 753 C CA . PHE A 1 102 ? 20.840 8.308 -7.717 1.00 91.44 102 PHE A CA 1
ATOM 754 C C . PHE A 1 102 ? 21.354 8.823 -9.061 1.00 91.44 102 PHE A C 1
ATOM 756 O O . PHE A 1 102 ? 21.863 8.041 -9.857 1.00 91.44 102 PHE A O 1
ATOM 763 N N . ASP A 1 103 ? 21.324 10.141 -9.262 1.00 90.50 103 ASP A N 1
ATOM 764 C CA . ASP A 1 103 ? 21.767 10.763 -10.513 1.00 90.50 103 ASP A CA 1
ATOM 765 C C . ASP A 1 103 ? 23.248 10.479 -10.803 1.00 90.50 103 ASP A C 1
ATOM 767 O O . ASP A 1 103 ? 23.645 10.297 -11.951 1.00 90.50 103 ASP A O 1
ATOM 771 N N . LYS A 1 104 ? 24.072 10.391 -9.750 1.00 88.19 104 LYS A N 1
ATOM 772 C CA . LYS A 1 104 ? 25.503 10.092 -9.859 1.00 88.19 104 LYS A CA 1
ATOM 773 C C . LYS A 1 104 ? 25.758 8.635 -10.248 1.00 88.19 104 LYS A C 1
ATOM 775 O O . LYS A 1 104 ? 26.635 8.384 -11.066 1.00 88.19 104 LYS A O 1
ATOM 780 N N . GLU A 1 105 ? 25.031 7.696 -9.646 1.00 86.94 105 GLU A N 1
ATOM 781 C CA . GLU A 1 105 ? 25.148 6.271 -9.980 1.00 86.94 105 GLU A CA 1
ATOM 782 C C . GLU A 1 105 ? 24.612 5.992 -11.388 1.00 86.94 105 GLU A C 1
ATOM 784 O O . GLU A 1 105 ? 25.267 5.307 -12.167 1.00 86.94 105 GLU A O 1
ATOM 789 N N . MET A 1 106 ? 23.481 6.602 -11.759 1.00 87.81 106 MET A N 1
ATOM 790 C CA . MET A 1 106 ? 22.915 6.506 -13.109 1.00 87.81 106 MET A CA 1
ATOM 791 C C . MET A 1 106 ? 23.896 7.024 -14.167 1.00 87.81 106 MET A C 1
ATOM 793 O O . MET A 1 106 ? 24.116 6.363 -15.173 1.00 87.81 106 MET A O 1
ATOM 797 N N . ALA A 1 107 ? 24.542 8.166 -13.917 1.00 87.19 107 ALA A N 1
ATOM 798 C CA . ALA A 1 107 ? 25.542 8.725 -14.826 1.00 87.19 107 ALA A CA 1
ATOM 799 C C . ALA A 1 107 ? 26.837 7.897 -14.917 1.00 87.19 107 ALA A C 1
ATOM 801 O O . ALA A 1 107 ? 27.670 8.166 -15.779 1.00 87.19 107 ALA A O 1
ATOM 802 N N . SER A 1 108 ? 27.042 6.932 -14.014 1.00 88.19 108 SER A N 1
ATOM 803 C CA . SER A 1 108 ? 28.204 6.039 -14.049 1.00 88.19 108 SER A CA 1
ATOM 804 C C . SER A 1 108 ? 27.985 4.806 -14.930 1.00 88.19 108 SER A C 1
ATOM 806 O O . SER A 1 108 ? 28.951 4.115 -15.255 1.00 88.19 108 SER A O 1
ATOM 808 N N . LEU A 1 109 ? 26.735 4.540 -15.326 1.00 87.62 109 LEU A N 1
ATOM 809 C CA . LEU A 1 109 ? 26.399 3.474 -16.261 1.00 87.62 109 LEU A CA 1
ATOM 810 C C . LEU A 1 109 ? 26.875 3.848 -17.667 1.00 87.62 109 LEU A C 1
ATOM 812 O O . LEU A 1 109 ? 26.630 4.952 -18.146 1.00 87.62 109 LEU A O 1
ATOM 816 N N . ASN A 1 110 ? 27.559 2.913 -18.321 1.00 89.12 110 ASN A N 1
ATOM 817 C CA . ASN A 1 110 ? 27.984 3.049 -19.707 1.00 89.12 110 ASN A CA 1
ATOM 818 C C . ASN A 1 110 ? 26.843 2.653 -20.658 1.00 89.12 110 ASN A C 1
ATOM 820 O O . ASN A 1 110 ? 26.136 1.676 -20.402 1.00 89.12 110 ASN A O 1
ATOM 824 N N . ASP A 1 111 ? 26.719 3.344 -21.791 1.00 85.75 111 ASP A N 1
ATOM 825 C CA . ASP A 1 111 ? 25.680 3.096 -22.798 1.00 85.75 111 ASP A CA 1
ATOM 826 C C . ASP A 1 111 ? 25.684 1.635 -23.278 1.00 85.75 111 ASP A C 1
ATOM 828 O O . ASP A 1 111 ? 24.630 1.015 -23.401 1.00 85.75 111 ASP A O 1
ATOM 832 N N . ALA A 1 112 ? 26.867 1.032 -23.449 1.00 87.38 112 ALA A N 1
ATOM 833 C CA . ALA A 1 112 ? 26.981 -0.367 -23.868 1.00 87.38 112 ALA A CA 1
ATOM 834 C C . ALA A 1 112 ? 26.395 -1.355 -22.841 1.00 87.38 112 ALA A C 1
ATOM 836 O O . ALA A 1 112 ? 25.817 -2.372 -23.222 1.00 87.38 112 ALA A O 1
ATOM 837 N N . ASP A 1 113 ? 26.507 -1.065 -21.542 1.00 88.19 113 ASP A N 1
ATOM 838 C CA . ASP A 1 113 ? 25.946 -1.926 -20.494 1.00 88.19 113 ASP A CA 1
ATOM 839 C C . ASP A 1 113 ? 24.414 -1.838 -20.473 1.00 88.19 113 ASP A C 1
ATOM 841 O O . ASP A 1 113 ? 23.731 -2.839 -20.239 1.00 88.19 113 ASP A O 1
ATOM 845 N N . ILE A 1 114 ? 23.873 -0.655 -20.780 1.00 87.25 114 ILE A N 1
ATOM 846 C CA . ILE A 1 114 ? 22.434 -0.425 -20.923 1.00 87.25 114 ILE A CA 1
ATOM 847 C C . ILE A 1 114 ? 21.900 -1.196 -22.136 1.00 87.25 114 ILE A C 1
ATOM 849 O O . ILE A 1 114 ? 2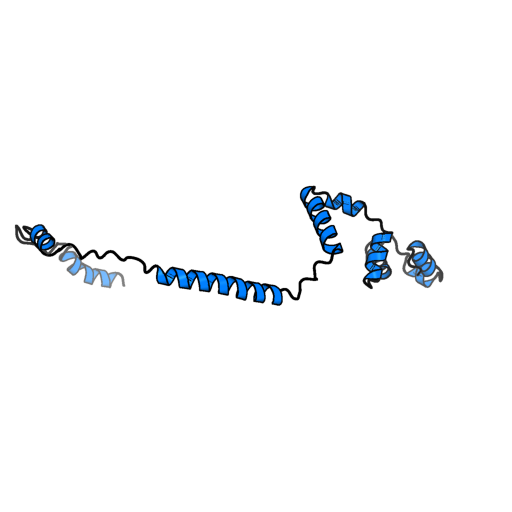0.920 -1.930 -21.998 1.00 87.25 114 ILE A O 1
ATOM 853 N N . VAL A 1 115 ? 22.567 -1.100 -23.292 1.00 88.00 115 VAL A N 1
ATOM 854 C CA . VAL A 1 115 ? 22.197 -1.841 -24.512 1.00 88.00 115 VAL A CA 1
ATOM 855 C C . VAL A 1 115 ? 22.193 -3.348 -24.248 1.00 88.00 115 VAL A C 1
ATOM 857 O O . VAL A 1 115 ? 21.166 -4.002 -24.438 1.00 88.00 115 VAL A O 1
ATOM 860 N N . ASN A 1 116 ? 23.286 -3.884 -23.694 1.00 90.75 116 ASN A N 1
ATOM 861 C CA . ASN A 1 116 ? 23.416 -5.308 -23.375 1.00 90.75 116 ASN A CA 1
ATOM 862 C C . ASN A 1 116 ? 22.305 -5.803 -22.435 1.00 90.75 116 ASN A C 1
ATOM 864 O O . ASN A 1 116 ? 21.770 -6.903 -22.602 1.00 90.75 116 ASN A O 1
ATOM 868 N N . PHE A 1 117 ? 21.943 -5.004 -21.428 1.00 89.88 117 PHE A N 1
ATOM 869 C CA . PHE A 1 117 ? 20.868 -5.354 -20.509 1.00 89.88 117 PHE A CA 1
ATOM 870 C C . PHE A 1 117 ? 19.513 -5.442 -21.222 1.00 89.88 117 PHE A C 1
ATOM 872 O O . PHE A 1 117 ? 18.807 -6.438 -21.047 1.00 89.88 117 PHE A O 1
ATOM 879 N N . LEU A 1 118 ? 19.156 -4.443 -22.033 1.00 89.50 118 LEU A N 1
ATOM 880 C CA . LEU A 1 118 ? 17.873 -4.393 -22.744 1.00 89.50 118 LEU A CA 1
ATOM 881 C C . LEU A 1 118 ? 17.748 -5.544 -23.758 1.00 89.50 118 LEU A C 1
ATOM 883 O O . LEU A 1 118 ? 16.730 -6.243 -23.779 1.00 89.50 118 LEU A O 1
ATOM 887 N N . GLU A 1 119 ? 18.812 -5.826 -24.512 1.00 89.31 119 GLU A N 1
ATOM 888 C CA . GLU A 1 119 ? 18.863 -6.958 -25.446 1.00 89.31 119 GLU A CA 1
ATOM 889 C C . GLU A 1 119 ? 18.728 -8.304 -24.723 1.00 89.31 119 GLU A C 1
ATOM 891 O O . GLU A 1 119 ? 17.970 -9.175 -25.155 1.00 89.31 119 GLU A O 1
ATOM 896 N N . SER A 1 120 ? 19.374 -8.467 -23.559 1.00 90.62 120 SER A N 1
ATOM 897 C CA . SER A 1 120 ? 19.253 -9.690 -22.747 1.00 90.62 120 SER A CA 1
ATOM 898 C C . SER A 1 120 ? 17.821 -9.958 -22.260 1.00 90.62 120 SER A C 1
ATOM 900 O O . SER A 1 120 ? 17.468 -11.096 -21.937 1.00 90.62 120 SER A O 1
ATOM 902 N N . LYS A 1 121 ? 16.981 -8.915 -22.201 1.00 89.81 121 LYS A N 1
ATOM 903 C CA . LYS A 1 121 ? 15.553 -8.999 -21.858 1.00 89.81 121 LYS A CA 1
ATOM 904 C C . LYS A 1 121 ? 14.650 -9.145 -23.082 1.00 89.81 121 LYS A C 1
ATOM 906 O O . LYS A 1 121 ? 13.433 -9.222 -22.918 1.00 89.81 121 LYS A O 1
ATOM 911 N N . GLY A 1 122 ? 15.228 -9.238 -24.279 1.00 86.81 122 GLY A N 1
ATOM 912 C CA . GLY A 1 122 ? 14.505 -9.393 -25.537 1.00 86.81 122 GLY A CA 1
ATOM 913 C C . GLY A 1 122 ? 13.888 -8.095 -26.055 1.00 86.81 122 GLY A C 1
ATOM 914 O O . GLY A 1 122 ? 12.919 -8.159 -26.808 1.00 86.81 122 GLY A O 1
ATOM 915 N N . GLN A 1 123 ? 14.393 -6.931 -25.632 1.00 86.31 123 GLN A N 1
ATOM 916 C CA . GLN A 1 123 ? 13.986 -5.646 -26.200 1.00 86.31 123 GLN A CA 1
ATOM 917 C C . GLN A 1 123 ? 14.825 -5.316 -27.437 1.00 86.31 123 GLN A C 1
ATOM 919 O O . GLN A 1 123 ? 16.040 -5.487 -27.434 1.00 86.31 123 GLN A O 1
ATOM 924 N N . ASP A 1 124 ? 14.159 -4.816 -28.479 1.00 88.38 124 ASP A N 1
ATOM 925 C CA . ASP A 1 124 ? 14.800 -4.327 -29.700 1.00 88.38 124 ASP A CA 1
ATOM 926 C C . ASP A 1 124 ? 15.225 -2.864 -29.502 1.00 88.38 124 ASP A C 1
ATOM 928 O O . ASP A 1 124 ? 14.427 -1.930 -29.634 1.00 88.38 124 ASP A O 1
ATOM 932 N N . VAL A 1 125 ? 16.484 -2.680 -29.099 1.00 86.62 125 VAL A N 1
ATOM 933 C CA . VAL A 1 125 ? 17.068 -1.359 -28.819 1.00 86.62 125 VAL A CA 1
ATOM 934 C C . VAL A 1 125 ? 17.205 -0.540 -30.103 1.00 86.62 125 VAL A C 1
ATOM 936 O O . VAL A 1 125 ? 16.962 0.667 -30.087 1.00 86.62 125 VAL A O 1
ATOM 939 N N . ASN A 1 126 ? 17.488 -1.199 -31.229 1.00 85.88 126 ASN A N 1
ATOM 940 C CA . ASN A 1 126 ? 17.592 -0.567 -32.541 1.00 85.88 126 ASN A CA 1
ATOM 941 C C . ASN A 1 126 ? 16.253 0.053 -32.960 1.00 85.88 126 ASN A C 1
ATOM 943 O O . ASN A 1 126 ? 16.212 1.201 -33.401 1.00 85.88 126 ASN A O 1
ATOM 947 N N . ALA A 1 127 ? 15.139 -0.653 -32.747 1.00 85.19 127 ALA A N 1
ATOM 948 C CA . ALA A 1 127 ? 13.804 -0.116 -33.011 1.00 85.19 127 ALA A CA 1
ATOM 949 C C . ALA A 1 127 ? 13.457 1.088 -32.117 1.00 85.19 127 ALA A C 1
ATOM 951 O O . ALA A 1 127 ? 12.859 2.059 -32.590 1.00 85.19 127 ALA A O 1
ATOM 952 N N . ALA A 1 128 ? 13.839 1.050 -30.837 1.00 81.56 128 ALA A N 1
ATOM 953 C CA . ALA A 1 128 ? 13.630 2.167 -29.916 1.00 81.56 128 ALA A CA 1
ATOM 954 C C . ALA A 1 128 ? 14.462 3.401 -30.311 1.00 81.56 128 ALA A C 1
ATOM 956 O O . ALA A 1 128 ? 13.953 4.523 -30.272 1.00 81.56 128 ALA A O 1
ATOM 957 N N . LEU A 1 129 ? 15.706 3.194 -30.752 1.00 79.88 129 LEU A N 1
ATOM 958 C CA . LEU A 1 129 ? 16.580 4.260 -31.231 1.00 79.88 129 LEU A CA 1
ATOM 959 C C . LEU A 1 129 ? 16.000 4.917 -32.491 1.00 79.88 129 LEU A C 1
ATOM 961 O O . LEU A 1 129 ? 15.838 6.135 -32.522 1.00 79.88 129 LEU A O 1
ATOM 965 N N . VAL A 1 130 ? 15.571 4.122 -33.479 1.00 79.00 130 VAL A N 1
ATOM 966 C CA . VAL A 1 130 ? 14.905 4.620 -34.698 1.00 79.00 130 VAL A CA 1
ATOM 967 C C . VAL A 1 130 ? 13.651 5.433 -34.370 1.00 79.00 130 VAL A C 1
ATOM 969 O O . VAL A 1 130 ? 13.453 6.498 -34.949 1.00 79.00 130 VAL A O 1
ATOM 972 N N . ALA A 1 131 ? 12.825 4.982 -33.421 1.00 79.94 131 ALA A N 1
ATOM 973 C CA . ALA A 1 131 ? 11.633 5.720 -33.010 1.00 79.94 131 ALA A CA 1
ATOM 974 C C . ALA A 1 131 ? 11.983 7.089 -32.402 1.00 79.94 131 ALA A C 1
ATOM 976 O O . ALA A 1 131 ? 11.369 8.090 -32.767 1.00 79.94 131 ALA A O 1
ATOM 977 N N . SER A 1 132 ? 13.004 7.154 -31.542 1.00 74.50 132 SER A N 1
ATOM 978 C CA . SER A 1 132 ? 13.442 8.416 -30.926 1.00 74.50 132 SER A CA 1
ATOM 979 C C . SER A 1 132 ? 13.984 9.425 -31.947 1.00 74.50 132 SER A C 1
ATOM 981 O O . SER A 1 132 ? 13.756 10.624 -31.830 1.00 74.50 132 SER A O 1
ATOM 983 N N . LEU A 1 133 ? 14.622 8.944 -33.016 1.00 72.31 133 LEU A N 1
ATOM 984 C CA . LEU A 1 133 ? 15.166 9.789 -34.081 1.00 72.31 133 LEU A CA 1
ATOM 985 C C . LEU A 1 133 ? 14.086 10.437 -34.954 1.00 72.31 133 LEU A C 1
ATOM 987 O O . LEU A 1 133 ? 14.345 11.465 -35.571 1.00 72.31 133 LEU A O 1
ATOM 991 N N . THR A 1 134 ? 12.873 9.876 -35.002 1.00 65.88 134 THR A N 1
ATOM 992 C CA . THR A 1 134 ? 11.753 10.498 -35.733 1.00 65.88 134 THR A CA 1
ATOM 993 C C . THR A 1 134 ? 11.195 11.748 -35.048 1.00 65.88 134 THR A C 1
ATOM 995 O O . THR A 1 134 ? 10.444 12.493 -35.675 1.00 65.88 134 THR A O 1
ATOM 998 N N . GLU A 1 135 ? 11.565 12.002 -33.788 1.00 65.75 135 GLU A N 1
ATOM 999 C CA . GLU A 1 135 ? 11.147 13.199 -33.048 1.00 65.75 135 GLU A CA 1
ATOM 1000 C C . GLU A 1 135 ? 12.029 14.418 -33.369 1.00 65.75 135 GLU A C 1
ATOM 1002 O O . GLU A 1 135 ? 11.537 15.548 -33.364 1.00 65.75 135 GLU A O 1
ATOM 1007 N N . ASP A 1 136 ? 13.296 14.198 -33.735 1.00 63.19 136 ASP A N 1
ATOM 1008 C CA . ASP A 1 136 ? 14.222 15.244 -34.170 1.00 63.19 136 ASP A CA 1
ATOM 1009 C C . ASP A 1 136 ? 14.315 15.280 -35.705 1.00 63.19 136 ASP A C 1
ATOM 1011 O O . ASP A 1 136 ? 15.158 14.641 -36.335 1.00 63.19 136 ASP A O 1
ATOM 1015 N N . GLU A 1 137 ? 13.475 16.118 -36.320 1.00 58.28 137 GLU A N 1
ATOM 1016 C CA . GLU A 1 137 ? 13.330 16.328 -37.778 1.00 58.28 137 GLU A CA 1
ATOM 1017 C C . GLU A 1 137 ? 14.653 16.656 -38.520 1.00 58.28 137 GLU A C 1
ATOM 1019 O O . GLU A 1 137 ? 14.706 16.658 -39.745 1.00 58.28 137 GLU A O 1
ATOM 1024 N N . LYS A 1 138 ? 15.747 16.931 -37.796 1.00 56.84 138 LYS A N 1
ATOM 1025 C CA . LYS A 1 138 ? 17.056 17.320 -38.347 1.00 56.84 138 LYS A CA 1
ATOM 1026 C C . LYS A 1 138 ? 18.013 16.167 -38.653 1.00 56.84 138 LYS A C 1
ATOM 1028 O O . LYS A 1 138 ? 19.071 16.434 -39.220 1.00 56.84 138 LYS A O 1
ATOM 1033 N N . VAL A 1 139 ? 17.700 14.933 -38.256 1.00 69.19 139 VAL A N 1
ATOM 1034 C CA . VAL A 1 139 ? 18.624 13.789 -38.414 1.00 69.19 139 VAL A CA 1
ATOM 1035 C C . VAL A 1 139 ? 18.292 12.936 -39.644 1.00 69.19 139 VAL A C 1
ATOM 1037 O O . VAL A 1 139 ? 19.149 12.209 -40.142 1.00 69.19 139 VAL A O 1
ATOM 1040 N N . LEU A 1 140 ? 17.077 13.054 -40.184 1.00 77.50 140 LEU A N 1
ATOM 1041 C CA . LEU A 1 140 ? 16.631 12.271 -41.335 1.00 77.50 140 LEU A CA 1
ATOM 1042 C C . LEU A 1 140 ? 16.832 13.056 -42.644 1.00 77.50 140 LEU A C 1
ATOM 1044 O O . LEU A 1 140 ? 16.446 14.223 -42.711 1.00 77.50 140 LEU A O 1
ATOM 1048 N N . PRO A 1 141 ? 17.405 12.443 -43.696 1.00 82.94 141 PRO A N 1
ATOM 1049 C CA . PRO A 1 141 ? 17.433 13.031 -45.033 1.00 82.94 141 PRO A CA 1
ATOM 1050 C C . PRO A 1 141 ? 16.032 13.331 -45.572 1.00 82.94 141 PRO A C 1
ATOM 1052 O O . PRO A 1 141 ? 15.052 12.704 -45.162 1.00 82.94 141 PRO A O 1
ATOM 1055 N N . ASP A 1 142 ? 15.946 14.257 -46.527 1.00 85.00 142 ASP A N 1
ATOM 1056 C CA . ASP A 1 142 ? 14.689 14.575 -47.202 1.00 85.00 142 ASP A CA 1
ATOM 1057 C C . ASP A 1 142 ? 14.091 13.333 -47.893 1.00 85.00 142 ASP A C 1
ATOM 1059 O O . ASP A 1 142 ? 14.793 12.408 -48.312 1.00 85.00 142 ASP A O 1
ATOM 1063 N N . ALA A 1 143 ? 12.761 13.299 -48.013 1.00 83.69 143 ALA A N 1
ATOM 1064 C CA . ALA A 1 143 ? 12.032 12.136 -48.527 1.00 83.69 143 ALA A CA 1
ATOM 1065 C C . ALA A 1 143 ? 12.464 11.718 -49.947 1.00 83.69 143 ALA A C 1
ATOM 1067 O O . ALA A 1 143 ? 12.367 10.546 -50.307 1.00 83.69 143 ALA A O 1
ATOM 1068 N N . ASP A 1 144 ? 12.934 12.665 -50.756 1.00 88.50 144 ASP A N 1
ATOM 1069 C CA . ASP A 1 144 ? 13.444 12.428 -52.101 1.00 88.50 144 ASP A CA 1
ATOM 1070 C C . ASP A 1 144 ? 14.832 11.764 -52.106 1.00 88.50 144 ASP A C 1
ATOM 1072 O O . ASP A 1 144 ? 15.101 10.952 -52.992 1.00 88.50 144 ASP A O 1
ATOM 1076 N N . ALA A 1 145 ? 15.675 11.994 -51.095 1.00 88.88 145 ALA A N 1
ATOM 1077 C CA . ALA A 1 145 ? 16.971 11.327 -50.959 1.00 88.88 145 ALA A CA 1
ATOM 1078 C C . ALA A 1 145 ? 16.825 9.794 -50.890 1.00 88.88 145 ALA A C 1
ATOM 1080 O O . ALA A 1 145 ? 17.551 9.077 -51.572 1.00 88.88 145 ALA A O 1
ATOM 1081 N N . TYR A 1 146 ? 15.804 9.286 -50.190 1.00 84.62 146 TYR A N 1
ATOM 1082 C CA . TYR A 1 146 ? 15.490 7.848 -50.147 1.00 84.62 146 TYR A CA 1
ATOM 1083 C C . TYR A 1 146 ? 15.023 7.268 -51.487 1.00 84.62 146 TYR A C 1
ATOM 1085 O O . TYR A 1 146 ? 15.092 6.057 -51.697 1.00 84.62 146 TYR A O 1
ATOM 1093 N N . LEU A 1 147 ? 14.490 8.111 -52.375 1.00 89.06 147 LEU A N 1
ATOM 1094 C CA . LEU A 1 147 ? 13.962 7.691 -53.672 1.00 89.06 147 LEU A CA 1
ATOM 1095 C C . LEU A 1 147 ? 15.022 7.751 -54.774 1.00 89.06 147 LEU A C 1
ATOM 1097 O O . LEU A 1 147 ? 14.954 6.966 -55.720 1.00 89.06 147 LEU A O 1
ATOM 1101 N N . PHE A 1 148 ? 15.967 8.689 -54.676 1.00 89.81 148 PHE A N 1
ATOM 1102 C CA . PHE A 1 148 ? 16.942 8.974 -55.731 1.00 89.81 148 PHE A CA 1
ATOM 1103 C C . PHE A 1 148 ? 18.369 8.511 -55.417 1.00 89.81 148 PHE A C 1
ATOM 1105 O O . PHE A 1 148 ? 19.177 8.441 -56.344 1.00 89.81 148 PHE A O 1
ATOM 1112 N N . ASP A 1 149 ? 18.678 8.154 -54.168 1.00 91.00 149 ASP A N 1
ATOM 1113 C CA . ASP A 1 149 ? 19.952 7.546 -53.784 1.00 91.00 149 ASP A CA 1
ATOM 1114 C C . ASP A 1 149 ? 19.740 6.212 -53.050 1.00 91.00 149 ASP A C 1
ATOM 1116 O O . ASP A 1 149 ? 19.285 6.138 -51.909 1.00 91.00 149 ASP A O 1
ATOM 1120 N N . GLU A 1 150 ? 20.139 5.131 -53.718 1.00 88.62 150 GLU A N 1
ATOM 1121 C CA . GLU A 1 150 ? 20.044 3.757 -53.218 1.00 88.62 150 GLU A CA 1
ATOM 1122 C C . GLU A 1 150 ? 20.907 3.488 -51.973 1.00 88.62 150 GLU A C 1
ATOM 1124 O O . GLU A 1 150 ? 20.663 2.522 -51.248 1.00 88.62 150 GLU A O 1
ATOM 1129 N N . ASN A 1 151 ? 21.907 4.332 -51.694 1.00 91.06 151 ASN A N 1
ATOM 1130 C CA . ASN A 1 151 ? 22.805 4.160 -50.553 1.00 91.06 151 ASN A CA 1
ATOM 1131 C C . ASN A 1 151 ? 22.394 4.964 -49.319 1.00 91.06 151 ASN A C 1
ATOM 1133 O O . ASN A 1 151 ? 22.939 4.705 -48.245 1.00 91.06 151 ASN A O 1
ATOM 1137 N N . THR A 1 152 ? 21.430 5.881 -49.438 1.00 89.56 152 THR A N 1
ATOM 1138 C CA . THR A 1 152 ? 20.994 6.754 -48.338 1.00 89.56 152 THR A CA 1
ATOM 1139 C C . THR A 1 152 ? 20.573 5.940 -47.109 1.00 89.56 152 THR A C 1
ATOM 1141 O O . THR A 1 152 ? 21.041 6.203 -46.004 1.00 89.56 152 THR A O 1
ATOM 1144 N N . LEU A 1 153 ? 19.782 4.874 -47.286 1.00 85.88 153 LEU A N 1
ATOM 1145 C CA . LEU A 1 153 ? 19.361 4.010 -46.174 1.00 85.88 153 LEU A CA 1
ATOM 1146 C C . LEU A 1 153 ? 20.544 3.288 -45.505 1.00 85.88 153 LEU A C 1
ATOM 1148 O O . LEU A 1 153 ? 20.623 3.225 -44.280 1.00 85.88 153 LEU A O 1
ATOM 1152 N N . ASN A 1 154 ? 21.479 2.770 -46.304 1.00 88.06 154 ASN A N 1
ATOM 1153 C CA . ASN A 1 154 ? 22.649 2.047 -45.800 1.00 88.06 154 ASN A CA 1
ATOM 1154 C C . ASN A 1 154 ? 23.609 2.971 -45.039 1.00 88.06 154 ASN A C 1
ATOM 1156 O O . ASN A 1 154 ? 24.233 2.547 -44.068 1.00 88.06 154 ASN A O 1
ATOM 1160 N N . GLN A 1 155 ? 23.736 4.228 -45.474 1.00 87.25 155 GLN A N 1
ATOM 1161 C CA . GLN A 1 155 ? 24.527 5.241 -44.777 1.00 87.25 155 GLN A CA 1
ATOM 1162 C C . GLN A 1 155 ? 23.900 5.596 -43.429 1.00 87.25 155 GLN A C 1
ATOM 1164 O O . GLN A 1 155 ? 24.602 5.562 -42.427 1.00 87.25 155 GLN A O 1
ATOM 1169 N N . ILE A 1 156 ? 22.582 5.814 -43.378 1.00 85.50 156 ILE A N 1
ATOM 1170 C CA . ILE A 1 156 ? 21.863 6.087 -42.124 1.00 85.50 156 ILE A CA 1
ATOM 1171 C C . ILE A 1 156 ? 21.996 4.919 -41.142 1.00 85.50 156 ILE A C 1
ATOM 1173 O O . ILE A 1 156 ? 22.340 5.132 -39.983 1.00 85.50 156 ILE A O 1
ATOM 1177 N N . MET A 1 157 ? 21.771 3.678 -41.590 1.00 84.38 157 MET A N 1
ATOM 1178 C CA . MET A 1 157 ? 21.923 2.506 -40.716 1.00 84.38 157 MET A CA 1
ATOM 1179 C C . MET A 1 157 ? 23.350 2.363 -40.180 1.00 84.38 157 MET A C 1
ATOM 1181 O O . MET A 1 157 ? 23.539 1.953 -39.038 1.00 84.38 157 MET A O 1
ATOM 1185 N N . LYS A 1 158 ? 24.355 2.717 -40.986 1.00 85.88 158 LYS A N 1
ATOM 1186 C CA . LYS A 1 158 ? 25.761 2.676 -40.580 1.00 85.88 158 LYS A CA 1
ATOM 1187 C C . LYS A 1 158 ? 26.130 3.798 -39.609 1.00 85.88 158 LYS A C 1
ATOM 1189 O O . LYS A 1 158 ? 26.846 3.534 -38.651 1.00 85.88 158 LYS A O 1
ATOM 1194 N N . ASP A 1 159 ? 25.673 5.019 -39.855 1.00 82.94 159 ASP A N 1
ATOM 1195 C CA . ASP A 1 159 ? 25.976 6.180 -39.011 1.00 82.94 159 ASP A CA 1
ATOM 1196 C C . ASP A 1 159 ? 25.303 6.078 -37.636 1.00 82.94 159 ASP A C 1
ATOM 1198 O O . ASP A 1 159 ? 25.837 6.572 -36.646 1.00 82.94 159 ASP A O 1
ATOM 1202 N N . LEU A 1 160 ? 24.156 5.398 -37.571 1.00 79.19 160 LEU A N 1
ATOM 1203 C CA . LEU A 1 160 ? 23.413 5.130 -36.338 1.00 79.19 160 LEU A CA 1
ATOM 1204 C C . LEU A 1 160 ? 23.826 3.829 -35.639 1.00 79.19 160 LEU A C 1
ATOM 1206 O O . LEU A 1 160 ? 23.198 3.455 -34.653 1.00 79.19 160 LEU A O 1
ATOM 1210 N N . ASP A 1 161 ? 24.839 3.135 -36.161 1.00 77.12 161 ASP A N 1
ATOM 1211 C CA . ASP A 1 161 ? 25.308 1.842 -35.649 1.00 77.12 161 ASP A CA 1
ATOM 1212 C C . ASP A 1 161 ? 24.179 0.798 -35.496 1.00 77.12 161 ASP A C 1
ATOM 1214 O O . ASP A 1 161 ? 24.202 -0.070 -34.631 1.00 77.12 161 ASP A O 1
ATOM 1218 N N . LEU A 1 162 ? 23.169 0.865 -36.372 1.00 79.50 162 LEU A N 1
ATOM 1219 C CA . LEU A 1 162 ? 22.017 -0.049 -36.401 1.00 79.50 162 LEU A CA 1
ATOM 1220 C C . LEU A 1 162 ? 22.330 -1.364 -37.134 1.00 79.50 162 LEU A C 1
ATOM 1222 O O . LEU A 1 162 ? 21.435 -2.178 -37.373 1.00 79.50 162 LEU A O 1
ATOM 1226 N N . ASN A 1 163 ? 23.583 -1.555 -37.544 1.00 65.88 163 ASN A N 1
ATOM 1227 C CA . ASN A 1 163 ? 24.023 -2.723 -38.290 1.00 65.88 163 ASN A CA 1
ATOM 1228 C C . ASN A 1 163 ? 24.369 -3.857 -37.324 1.00 65.88 163 ASN A C 1
ATOM 1230 O O . ASN A 1 163 ? 25.495 -3.939 -36.836 1.00 65.88 163 ASN A O 1
ATOM 1234 N N . ASN A 1 164 ? 23.402 -4.746 -37.109 1.00 54.53 164 ASN A N 1
ATOM 1235 C CA . ASN A 1 164 ? 23.613 -6.063 -36.515 1.00 54.53 164 ASN A CA 1
ATOM 1236 C C . ASN A 1 164 ? 23.220 -7.145 -37.528 1.00 54.53 164 ASN A C 1
ATOM 1238 O O . ASN A 1 164 ? 22.074 -7.082 -38.030 1.00 54.53 164 ASN A O 1
#

Foldseek 3Di:
DVVVVVVVVVVVVVVPPDDPDDDDVCNCPCVVVVVVVPDDPPDDDDDDDDVVVVVVVVVVVVVCCVVVVVVVVVVCPPDPPCDPVNVVVVVVVVVCVVVVCVVVVVVVDDPVNVVVVCVVVVHDVLVVLVVVVVVPPPLQDDPVCVVPPVCSVVVSCVVSVVDD

Secondary structure (DSSP, 8-state):
-HHHHHHHHHHHHHH-S-----PPTTTTTTHHHHHHHH-PPP--------HHHHHHHHHHHHHHHHHHHHHHHHT-TTSPP--HHHHHHHHHHHHHHHHT-HHHHHTTS-HHHHHHHHHHTT--HHHHHHHHHTTSTTSSPPTTHHHH-TTHHHHHHHHTT---

pLDDT: mean 79.89, std 11.32, range [49.16, 96.12]

Sequence (164 aa):
MADEIRSLSETVAAIGNKNIFTVPAGYFEGITDIITKQTAPAKVVSMNPRRSIVRYAAAAVVAGIIAMSAIFIFNKTDQPALSTENIAAIESAENIIKTNSFDKEMASLNDADIVNFLESKGQDVNAALVASLTEDEKVLPDADAYLFDENTLNQIMKDLDLNN